Protein AF-A0A7K0HSU1-F1 (afdb_monomer_lite)

InterPro domains:
  IPR003370 Chromate transporter [PF02417] (4-68)
  IPR052518 Chromate transport protein [PTHR43663] (2-68)

Radius of gyration: 10.93 Å; chains: 1; bounding box: 26×25×26 Å

Foldseek 3Di:
DVVVLLVVLLVCLVVQVPPAQVSSLVSCCCPCPVNVNLDHPVVSVVQQVVLVVDDDRSSVSSSVVSVD

Structure (mmCIF, N/CA/C/O backbone):
data_AF-A0A7K0HSU1-F1
#
_entry.id   AF-A0A7K0HSU1-F1
#
loop_
_atom_site.group_PDB
_atom_site.id
_atom_site.type_symbol
_atom_site.label_atom_id
_atom_site.label_alt_id
_atom_site.label_comp_id
_atom_site.label_asym_id
_atom_site.label_entity_id
_atom_site.label_seq_id
_atom_site.pdbx_PDB_ins_code
_atom_site.Cartn_x
_atom_site.Cartn_y
_atom_site.Cartn_z
_atom_site.occupancy
_atom_site.B_iso_or_equiv
_atom_site.auth_seq_id
_atom_site.auth_comp_id
_atom_site.auth_asym_id
_atom_site.auth_atom_id
_atom_site.pdbx_PDB_model_num
ATOM 1 N N . MET A 1 1 ? -8.499 -15.206 9.987 1.00 83.12 1 MET A N 1
ATOM 2 C CA . MET A 1 1 ? -7.084 -15.074 10.403 1.00 83.12 1 MET A CA 1
ATOM 3 C C . MET A 1 1 ? -6.475 -13.925 9.613 1.00 83.12 1 MET A C 1
ATOM 5 O O . MET A 1 1 ? -6.115 -14.134 8.461 1.00 83.12 1 MET A O 1
ATOM 9 N N . ILE A 1 2 ? -6.437 -12.718 10.186 1.00 88.06 2 ILE A N 1
ATOM 10 C CA . ILE A 1 2 ? -6.020 -11.493 9.476 1.00 88.06 2 ILE A CA 1
ATOM 11 C C . ILE A 1 2 ? -4.606 -11.604 8.884 1.00 88.06 2 ILE A C 1
ATOM 13 O O . ILE A 1 2 ? -4.383 -11.208 7.748 1.00 88.06 2 ILE A O 1
ATOM 17 N N . TRP A 1 3 ? -3.703 -12.305 9.572 1.00 90.50 3 TRP A N 1
ATOM 18 C CA . TRP A 1 3 ? -2.349 -12.602 9.096 1.00 90.50 3 TRP A CA 1
ATOM 19 C C . TRP A 1 3 ? -2.304 -13.331 7.748 1.00 90.50 3 TRP A C 1
ATOM 21 O O . TRP A 1 3 ? -1.475 -13.009 6.903 1.00 90.50 3 TRP A O 1
ATOM 31 N N . LEU A 1 4 ? -3.217 -14.280 7.508 1.00 93.75 4 LEU A N 1
ATOM 32 C CA . LEU A 1 4 ? -3.293 -14.980 6.221 1.00 93.75 4 LEU A CA 1
ATOM 33 C C . LEU A 1 4 ? -3.823 -14.070 5.110 1.00 93.75 4 LEU A C 1
ATOM 35 O O . LEU A 1 4 ? -3.410 -14.211 3.963 1.00 93.75 4 LEU A O 1
ATOM 39 N N . GLN A 1 5 ? -4.724 -13.142 5.442 1.00 93.38 5 GLN A N 1
ATOM 40 C CA . GLN A 1 5 ? -5.241 -12.176 4.476 1.00 93.38 5 GLN A CA 1
ATOM 41 C C . GLN A 1 5 ? -4.162 -11.161 4.101 1.00 93.38 5 GLN A C 1
ATOM 43 O O . GLN A 1 5 ? -3.947 -10.941 2.915 1.00 93.38 5 GLN A O 1
ATOM 48 N N . LEU A 1 6 ? -3.440 -10.616 5.085 1.00 92.81 6 LEU A N 1
ATOM 49 C CA . LEU A 1 6 ? -2.295 -9.729 4.862 1.00 92.81 6 LEU A CA 1
ATOM 50 C C . LEU A 1 6 ? -1.233 -10.416 4.000 1.00 92.81 6 LEU A C 1
ATOM 52 O O . LEU A 1 6 ? -0.839 -9.879 2.967 1.00 92.81 6 LEU A O 1
ATOM 56 N N . PHE A 1 7 ? -0.837 -11.641 4.361 1.00 93.81 7 PHE A N 1
ATOM 57 C CA . PHE A 1 7 ? 0.109 -12.426 3.570 1.00 93.81 7 PHE A CA 1
ATOM 58 C C . PHE A 1 7 ? -0.370 -12.612 2.126 1.00 93.81 7 PHE A C 1
ATOM 60 O O . PHE A 1 7 ? 0.384 -12.359 1.191 1.00 93.81 7 PHE A O 1
ATOM 67 N N . TYR A 1 8 ? -1.629 -13.011 1.927 1.00 94.88 8 TYR A N 1
ATOM 68 C CA . TYR A 1 8 ? -2.187 -13.227 0.592 1.00 94.88 8 TY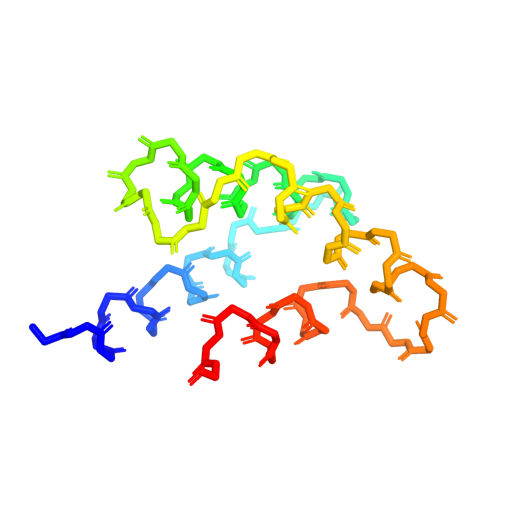R A CA 1
ATOM 69 C C . TYR A 1 8 ? -2.252 -11.938 -0.241 1.00 94.88 8 TYR A C 1
ATOM 71 O O . TYR A 1 8 ? -1.893 -11.949 -1.418 1.00 94.88 8 TYR A O 1
ATOM 79 N N . VAL A 1 9 ? -2.676 -10.825 0.363 1.00 94.56 9 VAL A N 1
ATOM 80 C CA . VAL A 1 9 ? -2.751 -9.514 -0.295 1.00 94.56 9 VAL A CA 1
ATOM 81 C C . VAL A 1 9 ? -1.362 -9.056 -0.729 1.00 94.56 9 VAL A C 1
ATOM 83 O O . VAL A 1 9 ? -1.168 -8.743 -1.901 1.00 94.56 9 VAL A O 1
ATOM 86 N N . TYR A 1 10 ? -0.368 -9.101 0.159 1.00 93.00 10 TYR A N 1
ATOM 87 C CA . TYR A 1 10 ? 0.992 -8.676 -0.182 1.00 93.00 10 TYR A CA 1
ATOM 88 C C . TYR A 1 10 ? 1.714 -9.646 -1.124 1.00 93.00 10 TYR A C 1
ATOM 90 O O . TYR A 1 10 ? 2.494 -9.201 -1.965 1.00 93.00 10 TYR A O 1
ATOM 98 N N . LEU A 1 11 ? 1.399 -10.945 -1.081 1.00 93.94 11 LEU A N 1
ATOM 99 C CA . LEU A 1 11 ? 1.854 -11.909 -2.085 1.00 93.94 11 LEU A CA 1
ATOM 100 C C . LEU A 1 11 ? 1.291 -11.567 -3.473 1.00 93.94 11 LEU A C 1
ATOM 102 O O . LEU A 1 11 ? 2.038 -11.513 -4.449 1.00 93.94 11 LEU A O 1
ATOM 106 N N . LYS A 1 12 ? -0.015 -11.280 -3.561 1.00 92.94 12 LYS A N 1
ATOM 107 C CA . LYS A 1 12 ? -0.671 -10.828 -4.795 1.00 92.94 12 LYS A CA 1
ATOM 108 C C . LYS A 1 12 ? -0.046 -9.523 -5.294 1.00 92.94 12 LYS A C 1
ATOM 110 O O . LYS A 1 12 ? 0.306 -9.440 -6.464 1.00 92.94 12 LYS A O 1
ATOM 115 N N . ILE A 1 13 ? 0.142 -8.525 -4.434 1.00 92.25 13 ILE A N 1
ATOM 116 C CA . ILE A 1 13 ? 0.770 -7.250 -4.813 1.00 92.25 13 ILE A CA 1
ATOM 117 C C . ILE A 1 13 ? 2.202 -7.470 -5.323 1.00 92.25 13 ILE A C 1
ATOM 119 O O . ILE A 1 13 ? 2.589 -6.858 -6.312 1.00 92.25 13 ILE A O 1
ATOM 123 N N . GLY A 1 14 ? 2.976 -8.375 -4.716 1.00 89.75 14 GLY A N 1
ATOM 124 C CA . GLY A 1 14 ? 4.320 -8.718 -5.189 1.00 89.75 14 GLY A CA 1
ATOM 125 C C . GLY A 1 14 ? 4.337 -9.390 -6.568 1.00 89.75 14 GLY A C 1
ATOM 126 O O . GLY A 1 14 ? 5.202 -9.085 -7.383 1.00 89.75 14 GLY A O 1
ATOM 127 N N . ILE A 1 15 ? 3.369 -10.269 -6.851 1.00 91.69 15 ILE A N 1
ATOM 128 C CA . ILE A 1 15 ? 3.265 -11.002 -8.128 1.00 91.69 15 ILE A CA 1
ATOM 129 C C . ILE A 1 15 ? 2.629 -10.154 -9.238 1.00 91.69 15 ILE A C 1
ATOM 131 O O . ILE A 1 15 ? 2.960 -10.330 -10.404 1.00 91.69 15 ILE A O 1
ATOM 135 N N . PHE A 1 16 ? 1.708 -9.249 -8.908 1.00 89.50 16 PHE A N 1
ATOM 136 C CA . PHE A 1 16 ? 0.949 -8.462 -9.890 1.00 89.50 16 PHE A CA 1
ATOM 137 C C . PHE A 1 16 ? 1.345 -6.980 -9.933 1.00 89.50 16 PHE A C 1
ATOM 139 O O . PHE A 1 16 ? 0.867 -6.250 -10.793 1.00 89.50 16 PHE A O 1
ATOM 146 N N . GLY A 1 17 ? 2.253 -6.529 -9.064 1.00 83.12 17 GLY A N 1
ATOM 147 C CA . GLY A 1 17 ? 2.759 -5.152 -9.002 1.00 83.12 17 GLY A CA 1
ATOM 148 C C . GLY A 1 17 ? 3.748 -4.775 -10.110 1.00 83.12 17 GLY A C 1
ATOM 149 O O . GLY A 1 17 ? 4.466 -3.781 -9.982 1.00 83.12 17 GLY A O 1
ATOM 150 N N . PHE A 1 18 ? 3.820 -5.555 -11.192 1.00 77.44 18 PHE A N 1
ATOM 151 C CA . PHE A 1 18 ? 4.626 -5.234 -12.366 1.00 77.44 18 PHE A CA 1
ATOM 152 C C . PHE A 1 18 ? 4.007 -4.029 -13.092 1.00 77.44 18 PHE A C 1
ATOM 154 O O . PHE A 1 18 ? 2.922 -4.113 -13.656 1.00 77.44 18 PHE A O 1
ATOM 161 N N . GLY A 1 19 ? 4.694 -2.887 -13.037 1.00 74.31 19 GLY A N 1
ATOM 162 C CA . GLY A 1 19 ? 4.172 -1.594 -13.506 1.00 74.31 19 GLY A CA 1
ATOM 163 C C . GLY A 1 19 ? 4.743 -0.372 -12.776 1.00 74.31 19 GLY A C 1
ATOM 164 O O . GLY A 1 19 ? 4.353 0.757 -13.064 1.00 74.31 19 GLY A O 1
ATOM 165 N N . GLY A 1 20 ? 5.676 -0.579 -11.839 1.00 81.38 20 GLY A N 1
ATOM 166 C CA . GLY A 1 20 ? 6.313 0.485 -11.061 1.00 81.38 20 GLY A CA 1
ATOM 167 C C . GLY A 1 20 ? 5.535 0.838 -9.790 1.00 81.38 20 GLY A C 1
ATOM 168 O O . GLY A 1 20 ? 4.553 0.185 -9.439 1.00 81.38 20 GLY A O 1
ATOM 169 N N . GLY A 1 21 ? 5.981 1.881 -9.084 1.00 80.81 21 GLY A N 1
ATOM 170 C CA . GLY A 1 21 ? 5.418 2.258 -7.780 1.00 80.81 21 GLY A CA 1
ATOM 171 C C . GLY A 1 21 ? 3.913 2.546 -7.814 1.00 80.81 21 GLY A C 1
ATOM 172 O O . GLY A 1 21 ? 3.189 2.088 -6.939 1.00 80.81 21 GLY A O 1
ATOM 173 N N . TYR A 1 22 ? 3.414 3.227 -8.850 1.00 85.12 22 TYR A N 1
ATOM 174 C CA . TYR A 1 22 ? 1.996 3.597 -8.940 1.00 85.12 22 TYR A CA 1
ATOM 175 C C . TYR A 1 22 ? 1.062 2.406 -9.179 1.00 85.12 22 TYR A C 1
ATOM 177 O O . TYR A 1 22 ? 0.007 2.344 -8.557 1.00 85.12 22 TYR A O 1
ATOM 185 N N . ALA A 1 23 ? 1.458 1.432 -10.007 1.00 89.06 23 ALA A N 1
ATOM 186 C CA . ALA A 1 23 ? 0.673 0.210 -10.199 1.00 89.06 23 ALA A CA 1
ATOM 187 C C . ALA A 1 23 ? 0.534 -0.570 -8.882 1.00 89.06 23 ALA A C 1
ATOM 189 O O . ALA A 1 23 ? -0.542 -1.056 -8.538 1.00 89.06 23 ALA A O 1
ATOM 190 N N . MET A 1 24 ? 1.621 -0.624 -8.109 1.00 91.00 24 MET A N 1
ATOM 191 C CA . MET A 1 24 ? 1.634 -1.233 -6.784 1.00 91.00 24 MET A CA 1
ATOM 192 C C . MET A 1 24 ? 0.720 -0.486 -5.801 1.00 91.00 24 MET A C 1
ATOM 194 O O . MET A 1 24 ? -0.055 -1.126 -5.096 1.00 91.00 24 MET A O 1
ATOM 198 N N . LEU A 1 25 ? 0.749 0.851 -5.796 1.00 92.56 25 LEU A N 1
ATOM 199 C CA . LEU A 1 25 ? -0.140 1.672 -4.966 1.00 92.56 25 LEU A CA 1
ATOM 200 C C . LEU A 1 25 ? -1.619 1.454 -5.292 1.00 92.56 25 LEU A C 1
ATOM 202 O O . LEU A 1 25 ? -2.418 1.310 -4.372 1.00 92.56 25 LEU A O 1
ATOM 206 N N . SER A 1 26 ? -1.982 1.372 -6.574 1.00 92.94 26 SER A N 1
ATOM 207 C CA . SER A 1 26 ? -3.364 1.093 -6.978 1.00 92.94 26 SER A CA 1
ATOM 208 C C . SER A 1 26 ? -3.847 -0.271 -6.479 1.00 92.94 26 SER A C 1
ATOM 210 O O . SER A 1 26 ? -4.989 -0.393 -6.044 1.00 92.94 26 SER A O 1
ATOM 212 N N . LEU A 1 27 ? -2.983 -1.294 -6.495 1.00 94.12 27 LEU A N 1
ATOM 213 C CA . LEU A 1 27 ? -3.316 -2.616 -5.953 1.00 94.12 27 LEU A 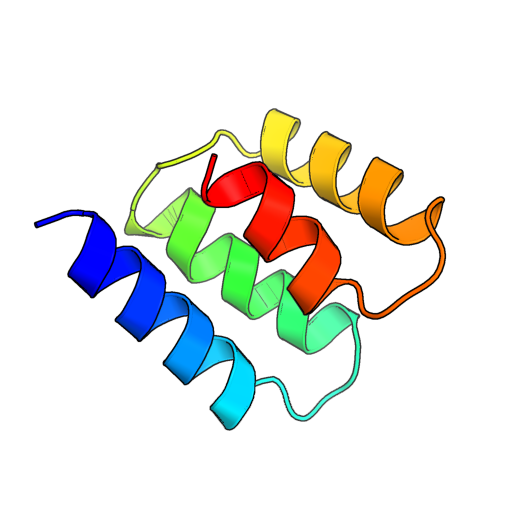CA 1
ATOM 214 C C . LEU A 1 27 ? -3.464 -2.596 -4.427 1.00 94.12 27 LEU A C 1
ATOM 216 O O . LEU A 1 27 ? -4.387 -3.218 -3.903 1.00 94.12 27 LEU A O 1
ATOM 220 N N . ILE A 1 28 ? -2.584 -1.875 -3.724 1.00 94.50 28 ILE A N 1
ATOM 221 C CA . ILE A 1 28 ? -2.670 -1.717 -2.267 1.00 94.50 28 ILE A CA 1
ATOM 222 C C . ILE A 1 28 ? -3.975 -1.013 -1.895 1.00 94.50 28 ILE A C 1
ATOM 224 O O . ILE A 1 28 ? -4.697 -1.518 -1.045 1.00 94.50 28 ILE A O 1
ATOM 228 N N . GLN A 1 29 ? -4.315 0.100 -2.549 1.00 95.62 29 GLN A N 1
ATOM 229 C CA . GLN A 1 29 ? -5.555 0.829 -2.281 1.00 95.62 29 GLN A CA 1
ATOM 230 C C . GLN A 1 29 ? -6.790 -0.058 -2.495 1.00 95.62 29 GLN A C 1
ATOM 232 O O . GLN A 1 29 ? -7.639 -0.155 -1.610 1.00 95.62 29 GLN A O 1
ATOM 237 N N . ALA A 1 30 ? -6.840 -0.775 -3.621 1.00 95.69 30 ALA A N 1
ATOM 238 C CA . ALA A 1 30 ? -7.974 -1.626 -3.966 1.00 95.69 30 ALA A CA 1
ATOM 239 C C . ALA A 1 30 ? -8.214 -2.757 -2.951 1.00 95.69 30 ALA A C 1
ATOM 241 O O . ALA A 1 30 ? -9.360 -3.069 -2.629 1.00 95.69 30 ALA A O 1
ATOM 242 N N . ASP A 1 31 ? -7.156 -3.401 -2.446 1.00 95.38 31 ASP A N 1
ATOM 243 C CA . ASP A 1 31 ? -7.322 -4.478 -1.467 1.00 95.38 31 ASP A CA 1
ATOM 244 C C . ASP A 1 31 ? -7.407 -3.938 -0.025 1.00 95.38 31 ASP A C 1
ATOM 246 O O . ASP A 1 31 ? -8.345 -4.269 0.697 1.00 95.38 31 ASP A O 1
ATOM 250 N N . VAL A 1 32 ? -6.466 -3.101 0.414 1.00 95.50 32 VAL A N 1
ATOM 251 C CA . VAL A 1 32 ? -6.335 -2.678 1.822 1.00 95.50 32 VAL A CA 1
ATOM 252 C C . VAL A 1 32 ? -7.413 -1.671 2.232 1.00 95.50 32 VAL A C 1
ATOM 254 O O . VAL A 1 32 ? -7.948 -1.784 3.336 1.00 95.50 32 VAL A O 1
ATOM 257 N N . VAL A 1 33 ? -7.753 -0.719 1.357 1.00 96.69 33 VAL A N 1
ATOM 258 C CA . VAL A 1 33 ? -8.746 0.329 1.644 1.00 96.69 33 VAL A CA 1
ATOM 259 C C . VAL A 1 33 ? -10.128 -0.113 1.179 1.00 96.69 33 VAL A C 1
ATOM 261 O O . VAL A 1 33 ? -11.033 -0.253 1.995 1.00 96.69 33 VAL A O 1
ATOM 264 N N . ASP A 1 34 ? -10.292 -0.393 -0.116 1.00 97.00 34 ASP A N 1
ATOM 265 C CA . ASP A 1 34 ? -11.631 -0.567 -0.693 1.00 97.00 34 ASP A CA 1
ATOM 266 C C . ASP A 1 34 ? -12.252 -1.929 -0.348 1.00 97.00 34 ASP A C 1
ATOM 268 O O . ASP A 1 34 ? -13.445 -2.024 -0.055 1.00 97.00 34 ASP A O 1
ATOM 272 N N . ARG A 1 35 ? -11.459 -3.009 -0.389 1.00 95.06 35 ARG A N 1
ATOM 273 C CA . ARG A 1 35 ? -11.969 -4.373 -0.186 1.00 95.06 35 ARG A CA 1
ATOM 274 C C . ARG A 1 35 ? -12.021 -4.790 1.277 1.00 95.06 35 ARG A C 1
ATOM 276 O O . ARG A 1 35 ? -13.011 -5.388 1.697 1.00 95.06 35 ARG A O 1
ATOM 283 N N . TYR A 1 36 ? -10.932 -4.583 2.012 1.00 94.44 36 TYR A N 1
ATOM 284 C CA . TYR A 1 36 ? -10.814 -5.034 3.397 1.00 94.44 36 TYR A CA 1
ATOM 285 C C . TYR A 1 36 ? -11.090 -3.933 4.421 1.00 94.44 36 TYR A C 1
ATOM 287 O O . TYR A 1 36 ? -11.456 -4.265 5.548 1.00 94.44 36 TYR A O 1
ATOM 295 N N . GLY A 1 37 ? -10.940 -2.656 4.053 1.00 94.31 37 GLY A N 1
ATOM 296 C CA . GLY A 1 37 ? -11.167 -1.532 4.963 1.00 94.31 37 GLY A CA 1
ATOM 297 C C . GLY A 1 37 ? -10.271 -1.564 6.200 1.00 94.31 37 GLY A C 1
ATOM 298 O O . GLY A 1 37 ? -10.711 -1.165 7.274 1.00 94.31 37 GLY A O 1
ATOM 299 N N . TRP A 1 38 ? -9.046 -2.089 6.080 1.00 94.81 38 TRP A N 1
ATOM 300 C CA . TRP A 1 38 ? -8.107 -2.159 7.207 1.00 94.81 38 TRP A CA 1
ATOM 301 C C . TRP A 1 38 ? -7.596 -0.780 7.617 1.00 94.81 38 TRP A C 1
ATOM 303 O O . TRP A 1 38 ? -7.291 -0.575 8.787 1.00 94.81 38 TRP A O 1
ATOM 313 N N . ILE A 1 39 ? -7.535 0.150 6.663 1.00 94.94 39 ILE A N 1
ATOM 314 C CA . ILE A 1 39 ? -7.186 1.556 6.872 1.00 94.94 39 ILE A CA 1
ATOM 315 C C . ILE A 1 39 ? -8.127 2.441 6.047 1.00 94.94 39 ILE A C 1
ATOM 317 O O . ILE A 1 39 ? -8.689 2.008 5.037 1.00 94.94 39 ILE A O 1
ATOM 321 N N . SER A 1 40 ? -8.261 3.699 6.446 1.00 96.19 40 SER A N 1
ATOM 322 C CA . SER A 1 40 ? -8.976 4.726 5.691 1.00 96.19 40 SER A CA 1
ATOM 323 C C . SER A 1 40 ? -8.166 5.255 4.500 1.00 96.19 40 SER A C 1
ATOM 325 O O . SER A 1 40 ? -6.938 5.168 4.457 1.00 96.19 40 SER A O 1
ATOM 327 N N . SER A 1 41 ? -8.841 5.891 3.537 1.00 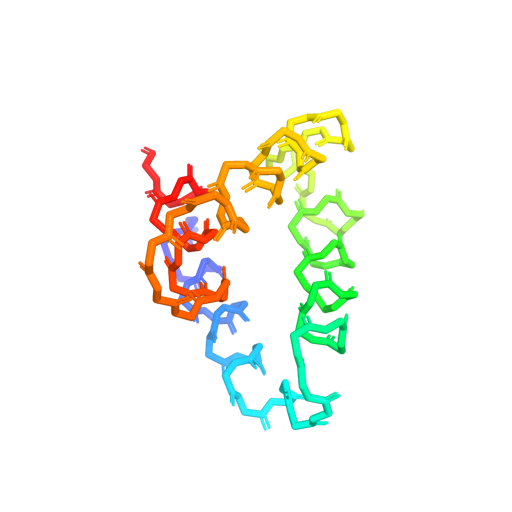95.50 41 SER A N 1
ATOM 328 C CA . SER A 1 41 ? -8.172 6.557 2.406 1.00 95.50 41 SER A CA 1
ATOM 329 C C . SER A 1 41 ? -7.214 7.673 2.847 1.00 95.50 41 SER A C 1
ATOM 331 O O . SER A 1 41 ? -6.220 7.937 2.167 1.00 95.50 41 SER A O 1
ATOM 333 N N . GLN A 1 42 ? -7.498 8.320 3.984 1.00 96.38 42 GLN A N 1
ATOM 334 C CA . GLN A 1 42 ? -6.619 9.335 4.566 1.00 96.38 42 GLN A CA 1
ATOM 335 C C . GLN A 1 42 ? -5.335 8.693 5.102 1.00 96.38 42 GLN A C 1
ATOM 337 O O . GLN A 1 42 ? -4.250 9.089 4.690 1.00 96.38 42 GLN A O 1
ATOM 342 N N . GLU A 1 43 ? -5.453 7.645 5.924 1.00 95.00 43 GLU A N 1
ATOM 343 C CA . GLU A 1 43 ? -4.296 6.901 6.444 1.00 95.00 43 GLU A CA 1
ATOM 344 C C . GLU A 1 43 ? -3.453 6.306 5.314 1.00 95.00 43 GLU A C 1
ATOM 346 O O . GLU A 1 43 ? -2.227 6.360 5.359 1.00 95.00 43 GLU A O 1
ATOM 351 N N . PHE A 1 44 ? -4.092 5.795 4.258 1.00 95.75 44 PHE A N 1
ATOM 352 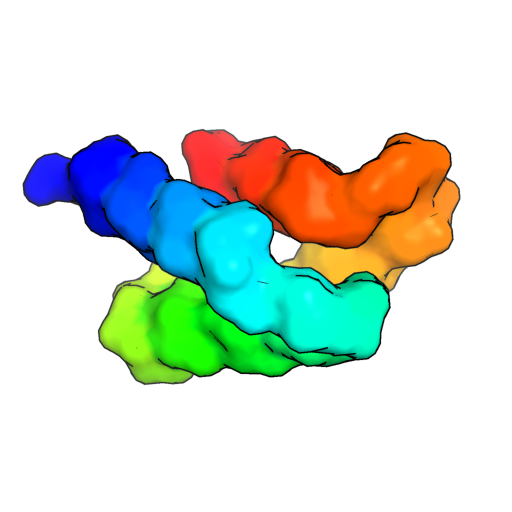C CA . PHE A 1 44 ? -3.378 5.336 3.071 1.00 95.75 44 PHE A CA 1
ATOM 353 C C . PHE A 1 44 ? -2.550 6.459 2.435 1.00 95.75 44 PHE A C 1
ATOM 355 O O . PHE A 1 44 ? -1.380 6.253 2.120 1.00 95.75 44 PHE A O 1
ATOM 362 N N . THR A 1 45 ? -3.122 7.655 2.287 1.00 95.06 45 THR A N 1
ATOM 363 C CA . THR A 1 45 ? -2.417 8.819 1.725 1.00 95.06 45 THR A CA 1
ATOM 364 C C . THR A 1 45 ? -1.217 9.215 2.585 1.00 95.06 45 THR A C 1
ATOM 366 O O . THR A 1 45 ? -0.132 9.457 2.052 1.00 95.06 45 THR A O 1
ATOM 369 N N . ASP A 1 46 ? -1.381 9.211 3.907 1.00 94.88 46 ASP A N 1
ATOM 370 C CA . ASP A 1 46 ? -0.312 9.533 4.852 1.00 94.88 46 ASP A CA 1
ATOM 371 C C . ASP A 1 46 ? 0.818 8.487 4.789 1.00 94.88 46 ASP A C 1
ATOM 373 O O . ASP A 1 46 ? 1.996 8.839 4.704 1.00 94.88 46 ASP A O 1
ATOM 377 N N . ILE A 1 47 ? 0.476 7.194 4.721 1.00 93.56 47 ILE A N 1
ATOM 378 C CA . ILE A 1 47 ? 1.443 6.095 4.552 1.00 93.56 47 ILE A CA 1
ATOM 379 C C . ILE A 1 47 ? 2.189 6.216 3.222 1.00 93.56 47 ILE A C 1
ATOM 381 O O . ILE A 1 47 ? 3.400 5.985 3.177 1.00 93.56 47 ILE A O 1
ATOM 385 N N . VAL A 1 48 ? 1.502 6.585 2.139 1.00 93.44 48 VAL A N 1
ATOM 386 C CA . VAL A 1 48 ? 2.132 6.828 0.835 1.00 93.44 48 VAL A CA 1
ATOM 387 C C . VAL A 1 48 ? 3.113 7.991 0.924 1.00 93.44 48 VAL A C 1
ATOM 389 O O . VAL A 1 48 ? 4.246 7.852 0.465 1.00 93.44 48 VAL A O 1
ATOM 392 N N . ALA A 1 49 ? 2.724 9.104 1.549 1.00 93.44 49 ALA A N 1
ATOM 393 C CA . ALA A 1 49 ? 3.601 10.255 1.736 1.00 93.44 49 ALA A CA 1
ATOM 394 C C . ALA A 1 49 ? 4.864 9.873 2.525 1.00 93.44 49 ALA A C 1
ATOM 396 O O . ALA A 1 49 ? 5.977 10.128 2.065 1.00 93.44 49 ALA A O 1
ATOM 397 N N . ILE A 1 50 ? 4.704 9.175 3.653 1.00 91.94 50 ILE A N 1
ATOM 398 C CA . ILE A 1 50 ? 5.824 8.686 4.469 1.00 91.94 50 ILE A CA 1
ATOM 399 C C . ILE A 1 50 ? 6.710 7.734 3.660 1.00 91.94 50 ILE A C 1
ATOM 401 O O . ILE A 1 50 ? 7.931 7.869 3.663 1.00 91.94 50 ILE A O 1
ATOM 405 N N . SER A 1 51 ? 6.111 6.796 2.926 1.00 91.25 51 SER A N 1
ATOM 406 C CA . SER A 1 51 ? 6.844 5.791 2.151 1.00 91.25 51 SER A CA 1
ATOM 407 C C . SER A 1 51 ? 7.650 6.378 0.991 1.00 91.25 51 SER A C 1
ATOM 409 O O . SER A 1 51 ? 8.625 5.760 0.578 1.00 91.25 51 SER A O 1
ATOM 411 N N . GLN A 1 52 ? 7.247 7.539 0.462 1.00 90.00 52 GLN A N 1
ATOM 412 C CA . GLN A 1 52 ? 7.988 8.280 -0.568 1.00 90.00 52 GLN A CA 1
ATOM 413 C C . GLN A 1 52 ? 9.119 9.136 0.021 1.00 90.00 52 GLN A C 1
ATOM 415 O O . GLN A 1 52 ? 10.081 9.454 -0.674 1.00 90.00 52 GLN A O 1
ATOM 420 N N . MET A 1 53 ? 9.001 9.532 1.291 1.00 91.56 53 MET A N 1
ATOM 421 C CA . MET A 1 53 ? 10.038 10.272 2.015 1.00 91.56 53 MET A CA 1
ATOM 422 C C . MET A 1 53 ? 11.146 9.355 2.543 1.00 91.56 53 MET A C 1
ATOM 424 O O . MET A 1 53 ? 12.273 9.808 2.752 1.00 91.56 53 MET A O 1
ATOM 428 N N . THR A 1 54 ? 10.840 8.078 2.779 1.00 89.06 54 THR A N 1
ATOM 429 C CA . THR A 1 54 ? 11.795 7.094 3.292 1.00 89.06 54 THR A CA 1
ATOM 430 C C . THR A 1 54 ? 12.521 6.358 2.158 1.00 89.06 54 THR A C 1
ATOM 432 O O . THR A 1 54 ? 11.922 6.042 1.130 1.00 89.06 54 THR A O 1
ATOM 435 N N . PRO A 1 55 ? 13.824 6.047 2.311 1.00 87.31 55 PRO A N 1
ATOM 436 C CA . PRO A 1 55 ? 14.533 5.224 1.340 1.00 87.31 55 PRO A CA 1
ATOM 437 C C . PRO A 1 55 ? 13.916 3.824 1.240 1.00 87.31 55 PRO A C 1
ATOM 439 O O . PRO A 1 55 ? 13.618 3.199 2.255 1.00 87.31 55 PRO A O 1
ATOM 442 N N . GLY A 1 56 ? 13.795 3.302 0.019 1.00 86.81 56 GLY A N 1
ATOM 443 C CA . GLY A 1 56 ? 13.398 1.917 -0.235 1.00 86.81 56 GLY A CA 1
ATOM 444 C C . GLY A 1 56 ? 12.136 1.768 -1.091 1.00 86.81 56 GLY A C 1
ATOM 445 O O . GLY A 1 56 ? 11.582 2.752 -1.580 1.00 86.81 56 GLY A O 1
ATOM 446 N N . PRO A 1 57 ? 11.693 0.523 -1.342 1.00 87.62 57 PRO A N 1
ATOM 447 C CA . PRO A 1 57 ? 10.520 0.261 -2.167 1.00 87.62 57 PRO A CA 1
ATOM 448 C C . PRO A 1 57 ? 9.221 0.597 -1.428 1.00 87.62 57 PRO A C 1
ATOM 450 O O . PRO A 1 57 ? 8.953 0.065 -0.350 1.00 87.62 57 PRO A O 1
ATOM 453 N N . ILE A 1 58 ? 8.356 1.390 -2.063 1.00 88.06 58 ILE A N 1
ATOM 454 C CA . ILE A 1 58 ? 7.068 1.823 -1.496 1.00 88.06 58 ILE A CA 1
ATOM 455 C C . ILE A 1 58 ? 6.171 0.664 -1.032 1.00 88.06 58 ILE A C 1
ATOM 457 O O . ILE A 1 58 ? 5.474 0.775 -0.024 1.00 88.06 58 ILE A O 1
ATOM 461 N N . GLY A 1 59 ? 6.220 -0.480 -1.719 1.00 87.38 59 GLY A N 1
ATOM 462 C CA . GLY A 1 59 ? 5.485 -1.682 -1.323 1.00 87.38 59 GLY A CA 1
ATOM 463 C C . GLY A 1 59 ? 5.945 -2.271 0.008 1.00 87.38 59 GLY A C 1
ATOM 464 O O . GLY A 1 59 ? 5.118 -2.737 0.781 1.00 87.38 59 GLY A O 1
ATOM 465 N N . ILE A 1 60 ? 7.247 -2.217 0.301 1.00 87.38 60 ILE A N 1
ATOM 466 C CA . ILE A 1 60 ? 7.811 -2.733 1.556 1.00 87.38 60 ILE A CA 1
ATOM 467 C C . ILE A 1 60 ? 7.516 -1.761 2.699 1.00 87.38 60 ILE A C 1
ATOM 469 O O . ILE A 1 60 ? 7.073 -2.177 3.771 1.00 87.38 60 ILE A O 1
ATOM 473 N N . ASN A 1 61 ? 7.705 -0.463 2.450 1.00 89.56 61 ASN A N 1
ATOM 474 C CA . ASN A 1 61 ? 7.429 0.576 3.438 1.00 89.56 61 ASN A CA 1
ATOM 475 C C . ASN A 1 61 ? 5.943 0.550 3.831 1.00 89.56 61 ASN A C 1
ATOM 477 O O . ASN A 1 61 ? 5.627 0.407 5.008 1.00 89.56 61 ASN A O 1
ATOM 481 N N . SER A 1 62 ? 5.030 0.543 2.855 1.00 89.81 62 SER A N 1
ATOM 482 C CA . SER A 1 62 ? 3.589 0.431 3.124 1.00 89.81 62 SER A CA 1
ATOM 483 C C . SER A 1 62 ? 3.204 -0.868 3.842 1.00 89.81 62 SER A C 1
ATOM 485 O O . SER A 1 62 ? 2.417 -0.810 4.781 1.00 89.81 62 SER A O 1
ATOM 487 N N . ALA A 1 63 ? 3.783 -2.020 3.479 1.00 89.94 63 ALA A N 1
ATOM 488 C CA . ALA A 1 63 ? 3.555 -3.288 4.186 1.00 89.94 63 ALA A CA 1
ATOM 489 C C . ALA A 1 63 ? 3.912 -3.216 5.672 1.00 89.94 63 ALA A C 1
ATOM 491 O O . ALA A 1 63 ? 3.212 -3.785 6.506 1.00 89.94 63 ALA A O 1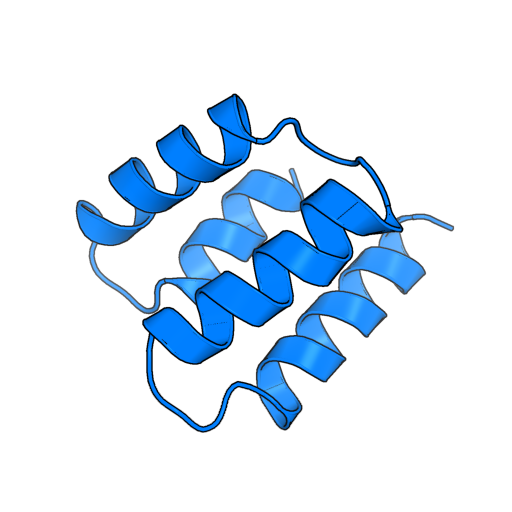
ATOM 492 N N . THR A 1 64 ? 4.985 -2.495 5.995 1.00 88.75 64 THR A N 1
ATOM 493 C CA . THR A 1 64 ? 5.460 -2.340 7.372 1.00 88.75 64 THR A CA 1
ATOM 494 C C . THR A 1 64 ? 4.484 -1.510 8.203 1.00 88.75 64 THR A C 1
ATOM 496 O O . THR A 1 64 ? 4.209 -1.864 9.343 1.00 88.75 64 THR A O 1
ATOM 499 N N . TYR A 1 65 ? 3.929 -0.439 7.630 1.00 87.88 65 TYR A N 1
ATOM 500 C CA . TYR A 1 65 ? 2.972 0.426 8.326 1.00 87.88 65 TYR A CA 1
ATOM 501 C C . TYR A 1 65 ? 1.562 -0.170 8.419 1.00 87.88 65 TYR A C 1
ATOM 503 O O . TYR A 1 65 ? 0.880 0.061 9.407 1.00 87.88 65 TYR A O 1
ATOM 511 N N . ILE A 1 66 ? 1.125 -0.931 7.412 1.00 88.06 66 ILE A N 1
ATOM 512 C CA . ILE A 1 66 ? -0.221 -1.532 7.364 1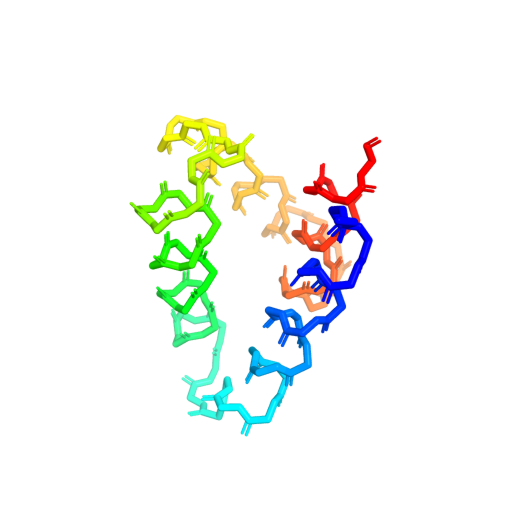.00 88.06 66 ILE A CA 1
ATOM 513 C C . ILE A 1 66 ? -0.292 -2.828 8.187 1.00 88.06 66 ILE A C 1
ATOM 515 O O . ILE A 1 66 ? -1.356 -3.195 8.676 1.00 88.06 66 ILE A O 1
ATOM 519 N N . GLY A 1 67 ? 0.823 -3.553 8.302 1.00 83.38 67 GLY A N 1
ATOM 520 C CA . GLY A 1 67 ? 0.899 -4.832 9.011 1.00 83.38 67 GLY A CA 1
ATOM 521 C C . GLY A 1 67 ? 1.264 -4.751 10.498 1.00 83.38 67 GLY A C 1
ATOM 522 O O . GLY A 1 67 ? 1.388 -5.815 11.108 1.00 83.38 67 GLY A O 1
ATOM 523 N N . TYR A 1 68 ? 1.479 -3.549 11.049 1.00 71.38 68 TYR A N 1
ATOM 524 C CA . TYR A 1 68 ? 1.700 -3.302 12.483 1.00 71.38 68 TYR A CA 1
ATOM 525 C C . TYR A 1 68 ? 0.365 -3.195 13.226 1.00 71.38 68 TYR A C 1
ATOM 527 O O . TYR A 1 68 ? 0.205 -3.909 14.242 1.00 71.38 68 TYR A O 1
#

Sequence (68 aa):
MIWLQLFYVYLKIGIFGFGGGYAMLSLIQADVVDRYGWISSQEFTDIVAISQMTPGPIGINSATYIGY

Organism: Parabacteroides distasonis (NCBI:txid823)

Secondary structure (DSSP, 8-state):
-HHHHHHHHHHHHHHH-TT-HHHHHHHHIIIIIIIT-SS-HHHHHHHHHHHHHSSS-HHHHHHHHH--

pLDDT: mean 90.74, std 5.24, range [71.38, 97.0]